Protein AF-A0A959RVS5-F1 (afdb_monomer)

Secondary structure (DSSP, 8-state):
--SEEEEEEEEEHHHHHHHHHHHHHSHHHHHHTT-EEE--SSTT----STTTEEE--TTTGGG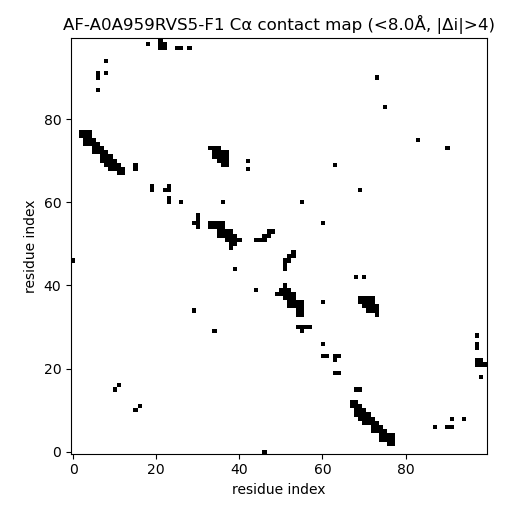GGG-SEEEEEEEEEGGGGGGHHHHHHHHHHHHHHHT-

Solvent-accessible surface area (backbone atoms only — not comp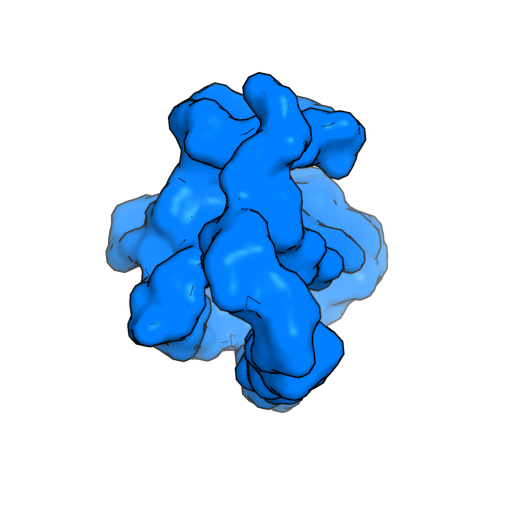arable to full-atom values): 5903 Å² total; per-residue (Å²): 137,90,80,58,46,74,48,70,52,76,37,46,60,72,61,30,67,70,41,43,66,45,41,65,73,41,42,66,61,38,39,78,63,65,24,23,38,53,66,39,96,57,92,86,72,85,61,78,48,81,72,29,23,43,74,39,43,100,81,55,54,68,52,65,80,75,50,78,53,47,38,49,32,39,80,41,56,67,88,40,60,92,48,39,70,59,54,45,52,50,52,51,52,50,52,52,60,38,68,105

Nearest PDB structures (foldseek):
  5elt-assembly1_A  TM=3.716E-01  e=1.238E+00  Homo sapiens
  5emo-assembly1_B  TM=3.620E-01  e=5.858E+00  Homo sapiens
  7rro-assembly1_5  TM=3.027E-01  e=5.491E+00  Bos taurus

Sequence (100 aa):
WGNFFSSTLHLEGNELEKYNAVILTNYKLLIEEDVFISVGTTPWEYHYEKSNYELIDETNYKLIKNCKFLKLSKKFDLSDFDNLPKLSANYFSILLSILS

Structure (mmCIF, N/CA/C/O backbone):
data_AF-A0A959RVS5-F1
#
_entry.id   AF-A0A959RVS5-F1
#
loop_
_atom_site.group_PDB
_atom_site.id
_atom_site.type_symbol
_atom_site.label_atom_id
_atom_site.label_alt_id
_atom_site.label_comp_id
_atom_site.label_asym_id
_atom_site.label_entity_id
_atom_site.label_seq_id
_atom_site.pdbx_PDB_ins_code
_atom_site.Cartn_x
_atom_site.Cartn_y
_atom_site.Cartn_z
_atom_site.occupancy
_atom_site.B_iso_or_equiv
_atom_site.auth_seq_id
_atom_site.auth_comp_id
_atom_site.auth_asym_id
_atom_site.auth_atom_id
_atom_site.pdbx_PDB_model_num
ATOM 1 N N . TRP A 1 1 ? 18.867 7.081 -1.469 1.00 62.25 1 TRP A N 1
ATOM 2 C CA . TRP A 1 1 ? 17.509 7.526 -1.849 1.00 62.25 1 TRP A CA 1
ATOM 3 C C . TRP A 1 1 ? 17.462 7.757 -3.352 1.00 62.25 1 TRP A C 1
ATOM 5 O O . TRP A 1 1 ? 18.494 8.107 -3.907 1.00 62.25 1 TRP A O 1
ATOM 15 N N . GLY A 1 2 ? 16.298 7.577 -3.988 1.00 69.75 2 GLY A N 1
ATOM 16 C CA . GLY A 1 2 ? 16.082 7.966 -5.391 1.00 69.75 2 GLY A CA 1
ATOM 17 C C . GLY A 1 2 ? 16.441 6.920 -6.452 1.00 69.75 2 GLY A C 1
ATOM 18 O O . GLY A 1 2 ? 16.872 7.291 -7.535 1.00 69.75 2 GLY A O 1
ATOM 19 N N . ASN A 1 3 ? 16.295 5.627 -6.153 1.00 88.56 3 ASN A N 1
ATOM 20 C CA . ASN A 1 3 ? 16.633 4.526 -7.065 1.00 88.56 3 ASN A CA 1
ATOM 21 C C . ASN A 1 3 ? 15.475 3.533 -7.293 1.00 88.56 3 ASN A C 1
ATOM 23 O O . ASN A 1 3 ? 15.724 2.357 -7.531 1.00 88.56 3 ASN A O 1
ATOM 27 N N . PHE A 1 4 ? 14.226 3.987 -7.170 1.00 94.69 4 PHE A N 1
ATOM 28 C CA . PHE A 1 4 ? 13.014 3.189 -7.386 1.00 94.69 4 PHE A CA 1
ATOM 29 C C . PHE A 1 4 ? 11.826 4.106 -7.707 1.00 94.69 4 PHE A C 1
ATOM 31 O O . PHE A 1 4 ? 11.870 5.306 -7.417 1.00 94.69 4 PHE A O 1
ATOM 38 N N . PHE A 1 5 ? 10.749 3.530 -8.237 1.00 94.88 5 PHE A N 1
ATOM 39 C CA . PHE A 1 5 ? 9.423 4.148 -8.250 1.00 94.88 5 PHE A CA 1
ATOM 40 C C . PHE A 1 5 ? 8.562 3.557 -7.140 1.00 94.88 5 PHE A C 1
ATOM 42 O O . PHE A 1 5 ? 8.791 2.439 -6.681 1.00 94.88 5 PHE A O 1
ATOM 49 N N . SER A 1 6 ? 7.548 4.293 -6.703 1.00 95.44 6 SER A N 1
ATOM 50 C CA . SER A 1 6 ? 6.608 3.789 -5.707 1.00 95.44 6 SER A CA 1
ATOM 51 C C . SER A 1 6 ? 5.211 4.310 -5.957 1.00 95.44 6 SER A C 1
ATOM 53 O O . SER A 1 6 ? 5.040 5.496 -6.238 1.00 95.44 6 SER A O 1
ATOM 55 N N . SER A 1 7 ? 4.223 3.448 -5.756 1.00 96.56 7 SER A N 1
ATOM 56 C CA . SER A 1 7 ? 2.815 3.832 -5.680 1.00 96.56 7 SER A CA 1
ATOM 57 C C . SER A 1 7 ? 2.344 3.687 -4.243 1.00 96.56 7 SER A C 1
ATOM 59 O O . SER A 1 7 ? 2.613 2.672 -3.606 1.00 96.56 7 SER A O 1
ATOM 61 N N . THR A 1 8 ? 1.670 4.708 -3.717 1.00 97.06 8 THR A N 1
ATOM 62 C CA . THR A 1 8 ? 1.256 4.747 -2.310 1.00 97.06 8 THR A CA 1
ATOM 63 C C . THR A 1 8 ? -0.175 5.243 -2.191 1.00 97.06 8 THR A C 1
ATOM 65 O O . THR A 1 8 ? -0.485 6.328 -2.678 1.00 97.06 8 THR A O 1
ATOM 68 N N . LEU A 1 9 ? -1.023 4.482 -1.504 1.00 96.88 9 LEU A N 1
ATOM 69 C CA . LEU A 1 9 ? -2.272 4.997 -0.951 1.00 96.88 9 LEU A CA 1
ATOM 70 C C . LEU A 1 9 ? -1.981 5.567 0.432 1.00 96.88 9 LEU A C 1
ATOM 72 O O . LEU A 1 9 ? -1.367 4.895 1.259 1.00 96.88 9 LEU A O 1
ATOM 76 N N . HIS A 1 10 ? -2.433 6.792 0.670 1.00 97.00 10 HIS A N 1
ATOM 77 C CA . HIS A 1 10 ? -2.281 7.483 1.941 1.00 97.00 10 HIS A CA 1
ATOM 78 C C . HIS A 1 10 ? -3.666 7.837 2.485 1.00 97.00 10 HIS A C 1
ATOM 80 O O . HIS A 1 10 ? -4.439 8.502 1.797 1.00 97.00 10 HIS A O 1
ATOM 86 N N . LEU A 1 11 ? -3.972 7.379 3.698 1.00 96.62 11 LEU A N 1
ATOM 87 C CA . LEU A 1 11 ? -5.217 7.661 4.410 1.00 96.62 11 LEU A CA 1
ATOM 88 C C . LEU A 1 11 ? -4.902 8.277 5.775 1.00 96.62 11 LEU A C 1
ATOM 90 O O . LEU A 1 11 ? -4.006 7.815 6.475 1.00 96.62 11 LEU A O 1
ATOM 94 N N . GLU A 1 12 ? -5.669 9.283 6.175 1.00 96.69 12 GLU A N 1
ATOM 95 C CA . GLU A 1 12 ? -5.585 9.928 7.488 1.00 96.69 12 GLU A CA 1
ATOM 96 C C . GLU A 1 12 ? -6.975 10.457 7.880 1.00 96.69 12 GLU A C 1
ATOM 98 O O . GLU A 1 12 ? -7.838 10.668 7.020 1.00 96.69 12 GLU A O 1
ATOM 103 N N . GLY A 1 13 ? -7.2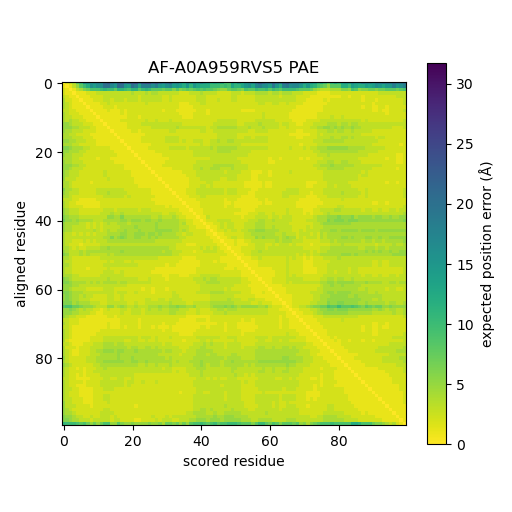11 10.647 9.182 1.00 95.88 13 GLY A N 1
ATOM 104 C CA . GLY A 1 13 ? -8.462 11.199 9.706 1.00 95.88 13 GLY A CA 1
ATOM 105 C C . GLY A 1 13 ? -9.687 10.357 9.338 1.00 95.88 13 GLY A C 1
ATOM 106 O O . GLY A 1 13 ? -9.632 9.128 9.342 1.00 95.88 13 GLY A O 1
ATOM 107 N N . ASN A 1 14 ? -10.791 11.023 8.986 1.00 96.50 14 ASN A N 1
ATOM 108 C CA . ASN A 1 14 ? -12.084 10.375 8.735 1.00 96.50 14 ASN A CA 1
ATOM 109 C C . ASN A 1 14 ? -12.026 9.274 7.659 1.00 96.50 14 ASN A C 1
ATOM 111 O O . ASN A 1 14 ? -12.735 8.276 7.769 1.00 96.50 14 ASN A O 1
ATOM 115 N N . GLU A 1 15 ? -11.191 9.427 6.624 1.00 96.19 15 GLU A N 1
ATOM 116 C CA . GLU A 1 15 ? -11.060 8.399 5.582 1.00 96.19 15 GLU A CA 1
ATOM 117 C C . GLU A 1 15 ? -10.337 7.152 6.111 1.00 96.19 15 GLU A C 1
ATOM 119 O O . GLU A 1 15 ? -10.741 6.032 5.805 1.00 96.19 15 GLU A O 1
ATOM 124 N N . LEU A 1 16 ? -9.316 7.310 6.961 1.00 96.31 16 LEU A N 1
ATOM 125 C CA . LEU A 1 16 ? -8.671 6.168 7.614 1.00 96.31 16 LEU A CA 1
ATOM 126 C C . LEU A 1 16 ? -9.646 5.444 8.548 1.00 96.31 16 LEU A C 1
ATOM 128 O O . LEU A 1 16 ? -9.743 4.219 8.504 1.00 96.31 16 LEU A O 1
ATOM 132 N N . GLU A 1 17 ? -10.398 6.188 9.359 1.00 94.94 17 GLU A N 1
ATOM 133 C CA . GLU A 1 17 ? -11.406 5.618 10.261 1.00 94.94 17 GLU A CA 1
ATOM 134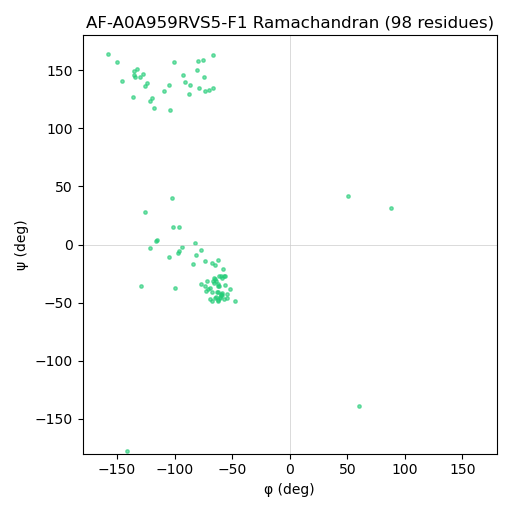 C C . GLU A 1 17 ? -12.464 4.817 9.496 1.00 94.94 17 GLU A C 1
ATOM 136 O O . GLU A 1 17 ? -12.791 3.692 9.881 1.00 94.94 17 GLU A O 1
ATOM 141 N N . LYS A 1 18 ? -12.936 5.361 8.371 1.00 95.62 18 LYS A N 1
ATOM 142 C CA . LYS A 1 18 ? -13.923 4.733 7.490 1.00 95.62 18 LYS A CA 1
ATOM 143 C C . LYS A 1 18 ? -13.456 3.386 6.933 1.00 95.62 18 LYS A C 1
ATOM 145 O O . LYS A 1 18 ? -14.246 2.446 6.907 1.00 95.62 18 LYS A O 1
ATOM 150 N N . TYR A 1 19 ? -12.203 3.280 6.487 1.00 96.25 19 TYR A N 1
ATOM 151 C CA . TYR A 1 19 ? -11.701 2.068 5.822 1.00 96.25 19 TYR A CA 1
ATOM 152 C C . TYR A 1 19 ? -10.947 1.099 6.746 1.00 96.25 19 TYR A C 1
ATOM 154 O O . TYR A 1 19 ? -10.614 -0.011 6.335 1.00 96.25 19 TYR A O 1
ATOM 162 N N . ASN A 1 20 ? -10.703 1.463 8.005 1.00 93.69 20 ASN A N 1
ATOM 163 C CA . ASN A 1 20 ? -9.866 0.683 8.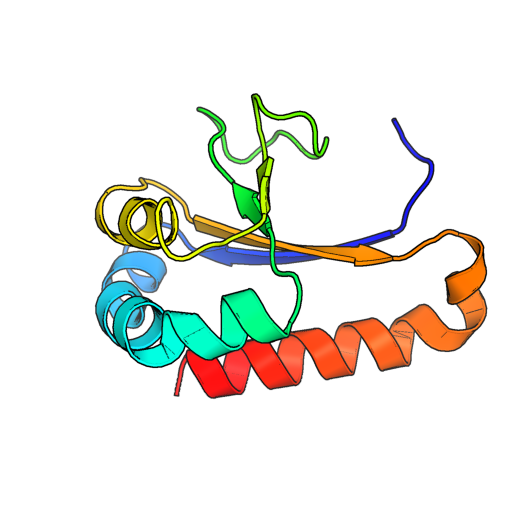920 1.00 93.69 20 ASN A CA 1
ATOM 164 C C . ASN A 1 20 ? -10.325 -0.786 9.055 1.00 93.69 20 ASN A C 1
ATOM 166 O O . ASN A 1 20 ? -9.530 -1.721 8.954 1.00 93.69 20 ASN A O 1
ATOM 170 N N . ALA A 1 21 ? -11.633 -1.000 9.226 1.00 94.56 21 ALA A N 1
ATOM 171 C CA . ALA A 1 21 ? -12.205 -2.333 9.410 1.00 94.56 21 ALA A CA 1
ATOM 172 C C . ALA A 1 21 ? -12.109 -3.216 8.153 1.00 94.56 21 ALA A C 1
ATOM 174 O O . ALA A 1 21 ? -11.810 -4.408 8.263 1.00 94.56 21 ALA A O 1
ATOM 175 N N . VAL A 1 22 ? -12.344 -2.645 6.966 1.00 96.06 22 VAL A N 1
ATOM 176 C CA . VAL A 1 22 ? -12.314 -3.408 5.710 1.00 96.06 22 VAL A CA 1
ATOM 177 C C . VAL A 1 22 ? -10.880 -3.776 5.329 1.00 96.06 22 VAL A C 1
ATOM 179 O O . VAL A 1 22 ? -10.609 -4.933 5.019 1.00 96.06 22 VAL A O 1
ATOM 182 N N . ILE A 1 23 ? -9.929 -2.855 5.522 1.00 96.06 23 ILE A N 1
ATOM 183 C CA . ILE A 1 23 ? -8.501 -3.118 5.307 1.00 96.06 23 ILE A CA 1
ATOM 184 C C . ILE A 1 23 ? -8.020 -4.251 6.225 1.00 96.06 23 ILE A C 1
ATOM 186 O O . ILE A 1 23 ? -7.355 -5.178 5.767 1.00 96.06 23 ILE A O 1
ATOM 190 N N . LEU A 1 24 ? -8.391 -4.220 7.512 1.00 95.50 24 LEU A N 1
ATOM 191 C CA . LEU A 1 24 ? -8.042 -5.281 8.464 1.00 95.50 24 LEU A CA 1
ATOM 192 C C . LEU A 1 24 ? -8.674 -6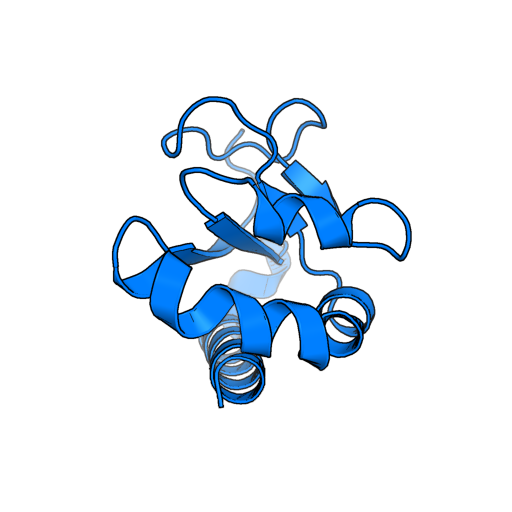.633 8.113 1.00 95.50 24 LEU A C 1
ATOM 194 O O . LEU A 1 24 ? -8.078 -7.665 8.403 1.00 95.50 24 LEU A O 1
ATOM 198 N N . THR A 1 25 ? -9.862 -6.643 7.509 1.00 96.06 25 THR A N 1
ATOM 199 C CA . THR A 1 25 ? -10.535 -7.883 7.086 1.00 96.06 25 THR A CA 1
ATOM 200 C C . THR A 1 25 ? -9.866 -8.483 5.848 1.00 96.06 25 THR A C 1
ATOM 202 O O . THR A 1 25 ? -9.714 -9.699 5.755 1.00 96.06 25 THR A O 1
ATOM 205 N N . ASN A 1 26 ? -9.391 -7.628 4.942 1.00 95.56 26 ASN A N 1
ATOM 206 C CA . ASN A 1 26 ? -8.773 -8.002 3.671 1.00 95.56 26 ASN A CA 1
ATOM 207 C C . ASN A 1 26 ? -7.231 -8.047 3.723 1.00 95.56 26 ASN A C 1
ATOM 209 O O . ASN A 1 26 ? -6.581 -8.098 2.680 1.00 95.56 26 ASN A O 1
ATOM 213 N N . TYR A 1 27 ? -6.624 -8.058 4.917 1.00 95.25 27 TYR A N 1
ATOM 214 C CA . TYR A 1 27 ? -5.171 -7.909 5.088 1.00 95.25 27 TYR A CA 1
ATOM 215 C C . TYR A 1 27 ? -4.334 -8.958 4.339 1.00 95.25 27 TYR A C 1
ATOM 217 O O . TYR A 1 27 ? -3.204 -8.679 3.953 1.00 95.25 27 TYR A O 1
ATOM 225 N N . LYS A 1 28 ? -4.881 -10.154 4.098 1.00 96.12 28 LYS A N 1
ATOM 226 C CA . LYS A 1 28 ? -4.178 -11.222 3.373 1.00 96.12 28 LYS A CA 1
ATOM 227 C C . LYS A 1 28 ? -3.823 -10.827 1.942 1.00 96.12 28 LYS A C 1
ATOM 229 O O . LYS A 1 28 ? -2.726 -11.142 1.499 1.00 96.12 28 LYS A O 1
ATOM 234 N N . LEU A 1 29 ? -4.684 -10.056 1.271 1.00 95.12 29 LEU A N 1
ATOM 235 C CA . LEU A 1 29 ? -4.393 -9.524 -0.064 1.00 95.12 29 LEU A CA 1
ATOM 236 C C . LEU A 1 29 ? -3.210 -8.546 -0.042 1.00 95.12 29 LEU A C 1
ATOM 238 O O . LEU A 1 29 ? -2.478 -8.450 -1.017 1.00 95.12 29 LEU A O 1
ATOM 242 N N . LEU A 1 30 ? -2.990 -7.838 1.073 1.00 95.56 30 LEU A N 1
ATOM 243 C CA . LEU A 1 30 ? -1.824 -6.963 1.232 1.00 95.56 30 LEU A CA 1
ATOM 244 C C . LEU A 1 30 ? -0.524 -7.769 1.346 1.00 95.56 30 LEU A C 1
ATOM 246 O O . LEU A 1 30 ? 0.498 -7.347 0.811 1.00 95.56 30 LEU A O 1
ATOM 250 N N . ILE A 1 31 ? -0.568 -8.919 2.026 1.00 96.38 31 ILE A N 1
ATOM 251 C CA . ILE A 1 31 ? 0.579 -9.829 2.152 1.00 96.38 31 ILE A CA 1
ATOM 252 C C . ILE A 1 31 ? 0.904 -10.450 0.790 1.00 96.38 31 ILE A C 1
ATOM 254 O O . ILE A 1 31 ? 2.054 -10.425 0.366 1.00 96.38 31 ILE A O 1
ATOM 258 N N . GLU A 1 32 ? -0.108 -10.975 0.093 1.00 95.69 32 GLU A N 1
ATOM 259 C CA . GLU A 1 32 ? 0.049 -11.613 -1.225 1.00 95.69 32 GLU A CA 1
ATOM 260 C C . GLU A 1 32 ? 0.633 -10.665 -2.284 1.00 95.69 32 GLU A C 1
ATOM 262 O O . GLU A 1 32 ? 1.289 -11.109 -3.222 1.00 95.69 32 GLU A O 1
ATOM 267 N N . GLU A 1 33 ? 0.421 -9.360 -2.120 1.00 95.00 33 GLU A N 1
ATOM 268 C CA . GLU A 1 33 ? 0.852 -8.327 -3.060 1.00 95.00 33 GLU A CA 1
ATOM 269 C C . GLU A 1 33 ? 2.123 -7.588 -2.636 1.00 95.00 33 GLU A C 1
ATOM 271 O O . GLU A 1 33 ? 2.431 -6.535 -3.206 1.00 95.00 33 GLU A O 1
ATOM 276 N N . ASP A 1 34 ? 2.875 -8.119 -1.672 1.00 96.00 34 ASP A N 1
ATOM 277 C CA . ASP A 1 34 ? 4.122 -7.531 -1.169 1.00 96.00 34 ASP A CA 1
ATOM 278 C C . ASP A 1 34 ? 3.965 -6.045 -0.784 1.00 96.00 34 ASP A C 1
ATOM 280 O O . ASP A 1 34 ? 4.798 -5.185 -1.103 1.00 96.00 34 ASP A O 1
ATOM 284 N N . VAL A 1 35 ? 2.848 -5.710 -0.133 1.00 96.81 35 VAL A N 1
ATOM 285 C CA . VAL A 1 35 ? 2.548 -4.330 0.252 1.00 96.81 35 VAL A CA 1
ATOM 286 C C . VAL A 1 35 ? 3.337 -3.950 1.495 1.00 96.81 35 VAL A C 1
ATOM 288 O O . VAL A 1 35 ? 3.371 -4.670 2.488 1.00 96.81 35 VAL A O 1
ATOM 291 N N . PHE A 1 36 ? 3.936 -2.765 1.467 1.00 97.44 36 PHE A N 1
ATOM 292 C CA . PHE A 1 36 ? 4.581 -2.151 2.615 1.00 97.44 36 PHE A CA 1
ATOM 293 C C . PHE A 1 36 ? 3.603 -1.267 3.386 1.00 97.44 36 PHE A C 1
ATOM 295 O O . PHE A 1 36 ? 2.857 -0.486 2.791 1.00 97.44 36 PHE A O 1
ATOM 302 N N . ILE A 1 37 ? 3.676 -1.321 4.713 1.00 96.56 37 ILE A N 1
ATOM 303 C CA . ILE A 1 37 ? 2.997 -0.409 5.632 1.00 96.56 37 ILE A CA 1
ATOM 304 C C . ILE A 1 37 ? 3.992 0.588 6.215 1.00 96.56 37 ILE A C 1
ATOM 306 O O . ILE A 1 37 ? 5.110 0.219 6.578 1.00 96.56 37 ILE A O 1
ATOM 310 N N . SER A 1 38 ? 3.602 1.860 6.305 1.00 95.94 38 SER A N 1
ATOM 311 C CA . SER A 1 38 ? 4.431 2.839 7.008 1.00 95.94 38 SER A CA 1
ATOM 312 C C . SER A 1 38 ? 4.362 2.643 8.522 1.00 95.94 38 SER A C 1
ATOM 314 O O . SER A 1 38 ? 3.282 2.534 9.099 1.00 95.94 38 SER A O 1
ATOM 316 N N . VAL A 1 39 ? 5.536 2.628 9.148 1.00 94.94 39 VAL A N 1
ATOM 317 C CA . VAL A 1 39 ? 5.749 2.561 10.605 1.00 94.94 39 VAL A CA 1
ATOM 318 C C . VAL A 1 39 ? 6.424 3.828 11.143 1.00 94.94 39 VAL A C 1
ATOM 320 O O . VAL A 1 39 ? 6.759 3.911 12.324 1.00 94.94 39 VAL A O 1
ATOM 323 N N . GLY A 1 40 ? 6.633 4.815 10.266 1.00 92.50 40 GLY A N 1
ATOM 324 C CA . GLY A 1 40 ? 7.253 6.090 10.595 1.00 92.50 40 GLY A CA 1
ATOM 325 C C . GLY A 1 40 ? 6.397 6.934 11.538 1.00 92.50 40 GLY A C 1
ATOM 326 O O . GLY A 1 40 ? 5.192 6.737 11.699 1.00 92.50 40 GLY A O 1
ATOM 327 N N . THR A 1 41 ? 7.027 7.926 12.162 1.00 92.19 41 THR A N 1
ATOM 328 C CA . THR A 1 41 ? 6.328 8.845 13.079 1.00 92.19 41 THR A CA 1
ATOM 329 C C . THR A 1 41 ? 5.638 10.001 12.355 1.00 92.19 41 THR A C 1
ATOM 331 O O . THR A 1 41 ? 4.756 10.644 12.928 1.00 92.19 41 THR A O 1
ATOM 334 N N . THR A 1 42 ? 6.014 10.255 11.096 1.00 94.19 42 THR A N 1
ATOM 335 C CA . THR A 1 42 ? 5.457 11.315 10.248 1.00 94.19 42 THR A CA 1
ATOM 336 C C . THR A 1 42 ? 5.101 10.778 8.857 1.00 94.19 42 THR A C 1
ATOM 338 O O . THR A 1 42 ? 5.760 9.858 8.370 1.00 94.19 42 THR A O 1
ATOM 341 N N . PRO A 1 43 ? 4.105 11.358 8.162 1.00 93.00 43 PRO A N 1
ATOM 342 C CA . PRO A 1 43 ? 3.706 10.886 6.835 1.00 93.00 43 PRO A CA 1
ATOM 343 C C . PRO A 1 43 ? 4.658 11.320 5.706 1.00 93.00 43 PRO A C 1
ATOM 345 O O . PRO A 1 43 ? 4.472 10.919 4.553 1.00 93.00 43 PRO A O 1
ATOM 348 N N . TRP A 1 44 ? 5.670 12.140 6.002 1.00 92.94 44 TRP A N 1
ATOM 349 C CA . TRP A 1 44 ? 6.499 12.832 5.006 1.00 92.94 44 TRP A CA 1
ATOM 350 C C . TRP A 1 44 ? 7.777 12.086 4.624 1.00 92.94 44 TRP A C 1
ATOM 352 O O . TRP A 1 44 ? 8.522 12.538 3.760 1.00 92.94 44 TRP A O 1
ATOM 362 N N . GLU A 1 45 ? 8.036 10.941 5.244 1.00 91.31 45 GLU A N 1
ATOM 363 C CA . GLU A 1 45 ? 9.187 10.105 4.927 1.00 91.31 45 GLU A CA 1
ATOM 364 C C . GLU A 1 45 ? 8.854 9.134 3.778 1.00 91.31 45 GLU A C 1
ATOM 366 O O . GLU A 1 45 ? 7.774 8.529 3.713 1.00 91.31 45 GLU A O 1
ATOM 371 N N . TYR A 1 46 ? 9.792 8.988 2.836 1.00 89.00 46 TYR A N 1
ATOM 372 C CA . TYR A 1 46 ? 9.603 8.210 1.599 1.00 89.00 46 TYR A CA 1
ATOM 373 C C . TYR A 1 46 ? 10.602 7.056 1.426 1.00 89.00 46 TYR A C 1
ATOM 375 O O . TYR A 1 46 ? 10.506 6.299 0.462 1.00 89.00 46 TYR A O 1
ATOM 383 N N . HIS A 1 47 ? 11.568 6.890 2.331 1.00 91.25 47 HIS A N 1
ATOM 384 C CA . HIS A 1 47 ? 12.481 5.745 2.285 1.00 91.25 47 HIS A CA 1
ATOM 3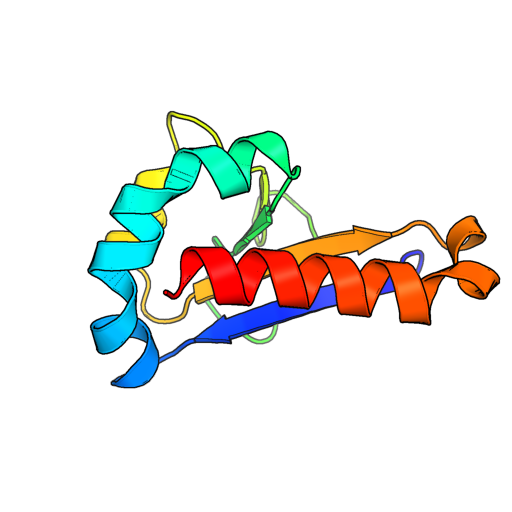85 C C . HIS A 1 47 ? 11.860 4.495 2.864 1.00 91.25 47 HIS A C 1
ATOM 387 O O . HIS A 1 47 ? 11.094 4.572 3.807 1.00 91.25 47 HIS A O 1
ATOM 393 N N . TYR A 1 48 ? 12.278 3.340 2.365 1.00 93.31 48 TYR A N 1
ATOM 394 C CA . TYR A 1 48 ? 11.813 2.036 2.835 1.00 93.31 48 TYR A CA 1
ATOM 395 C C . TYR A 1 48 ? 12.840 1.374 3.751 1.00 93.31 48 TYR A C 1
ATOM 397 O O . TYR A 1 48 ? 13.133 0.188 3.627 1.00 93.31 48 TYR A O 1
ATOM 405 N N . GLU A 1 49 ? 13.468 2.162 4.617 1.00 93.44 49 GLU A N 1
ATOM 406 C CA . GLU A 1 49 ? 14.235 1.574 5.713 1.00 93.44 49 GLU A CA 1
ATOM 407 C C . GLU A 1 49 ? 13.254 1.156 6.811 1.00 93.44 49 GLU A C 1
ATOM 409 O O . GLU A 1 49 ? 12.149 1.698 6.896 1.00 93.44 49 GLU A O 1
ATOM 414 N N . LYS A 1 50 ? 13.663 0.214 7.667 1.00 92.06 50 LYS A N 1
ATOM 415 C CA . LYS A 1 50 ? 12.798 -0.376 8.704 1.00 92.06 50 LYS A CA 1
ATOM 416 C C . LYS A 1 50 ? 12.211 0.641 9.687 1.00 92.06 50 LYS A C 1
ATOM 418 O O . LYS A 1 50 ? 11.219 0.355 10.334 1.00 92.06 50 LYS A O 1
ATOM 423 N N . SER A 1 51 ? 12.818 1.821 9.813 1.00 93.06 51 SER A N 1
ATOM 424 C CA . SER A 1 51 ? 12.284 2.909 10.636 1.00 93.06 51 SER A CA 1
ATOM 425 C C . SER A 1 51 ? 11.067 3.612 10.026 1.00 93.06 51 SER A C 1
ATOM 427 O O . SER A 1 51 ? 10.403 4.354 10.744 1.00 93.06 51 SER A O 1
ATOM 429 N N . ASN A 1 52 ? 10.769 3.402 8.737 1.00 95.06 52 ASN A N 1
ATOM 430 C CA . ASN A 1 52 ? 9.691 4.102 8.040 1.00 95.06 52 ASN A CA 1
ATOM 431 C C . ASN A 1 52 ? 8.718 3.183 7.287 1.00 95.06 52 ASN A C 1
ATOM 433 O O . ASN A 1 52 ? 7.525 3.484 7.280 1.00 95.06 52 ASN A O 1
ATOM 437 N N . TYR A 1 53 ? 9.172 2.073 6.692 1.00 96.19 53 TYR A N 1
ATOM 438 C CA . TYR A 1 53 ? 8.284 1.056 6.111 1.00 96.19 53 TYR A CA 1
ATOM 439 C C . TYR A 1 53 ? 8.711 -0.360 6.474 1.00 96.19 53 TYR A C 1
ATOM 441 O O . TYR A 1 53 ? 9.899 -0.688 6.486 1.00 96.19 53 TYR A O 1
ATOM 449 N N . GLU A 1 54 ? 7.713 -1.218 6.641 1.00 96.62 54 GLU A N 1
ATOM 450 C CA . GLU A 1 54 ? 7.871 -2.661 6.777 1.00 96.62 54 GLU A CA 1
ATOM 451 C C . GLU A 1 54 ? 6.965 -3.379 5.780 1.00 96.62 54 GLU A C 1
ATOM 453 O O . GLU A 1 54 ? 5.888 -2.885 5.450 1.00 96.62 54 GLU A O 1
ATOM 458 N N . LEU A 1 55 ? 7.406 -4.532 5.276 1.00 97.44 55 LEU A N 1
ATOM 459 C CA . LEU A 1 55 ? 6.550 -5.402 4.471 1.00 97.44 55 LEU A CA 1
ATOM 460 C C . LEU A 1 55 ? 5.435 -5.949 5.366 1.00 97.44 55 LEU A C 1
ATOM 462 O O . LEU A 1 55 ? 5.718 -6.354 6.494 1.00 97.44 55 LEU A O 1
ATOM 466 N N . ILE A 1 56 ? 4.189 -5.939 4.897 1.00 96.81 56 ILE A N 1
ATOM 467 C CA . ILE A 1 56 ? 3.064 -6.444 5.684 1.00 9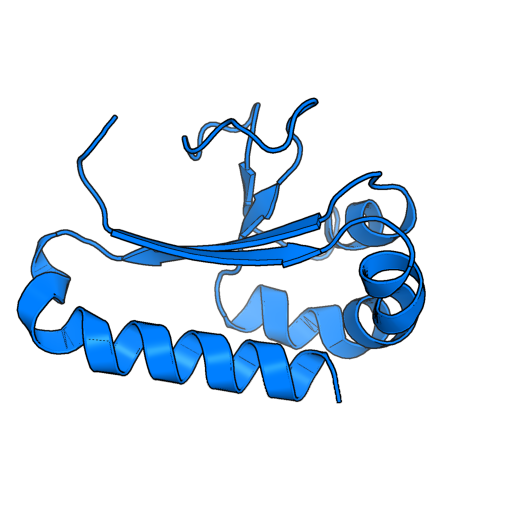6.81 56 ILE A CA 1
ATOM 468 C C . ILE A 1 56 ? 3.162 -7.964 5.804 1.00 96.81 56 ILE A C 1
ATOM 470 O O . ILE A 1 56 ? 3.351 -8.669 4.816 1.00 96.81 56 ILE A O 1
ATOM 474 N N . ASP A 1 57 ? 2.985 -8.463 7.022 1.00 96.94 57 ASP A N 1
ATOM 475 C CA . ASP A 1 57 ? 2.920 -9.882 7.340 1.00 96.94 57 ASP A CA 1
ATOM 476 C C . ASP A 1 57 ? 1.869 -10.176 8.430 1.00 96.94 57 ASP A C 1
ATOM 478 O O . ASP A 1 57 ? 1.160 -9.293 8.928 1.00 96.94 57 ASP A O 1
ATOM 482 N N . GLU A 1 58 ? 1.765 -11.447 8.821 1.00 96.44 58 GLU A N 1
ATOM 483 C CA . GLU A 1 58 ? 0.835 -11.933 9.853 1.00 96.44 58 GLU A CA 1
ATOM 484 C C . GLU A 1 58 ? 1.087 -11.330 11.253 1.00 96.44 58 GLU A C 1
ATOM 486 O O . GLU A 1 58 ? 0.249 -11.450 12.153 1.00 96.44 58 GLU A O 1
ATOM 491 N N . THR A 1 59 ? 2.230 -10.679 11.471 1.00 94.56 59 THR A N 1
ATOM 492 C CA . THR A 1 59 ? 2.624 -10.103 12.761 1.00 94.56 59 THR A CA 1
ATOM 493 C C . THR A 1 59 ? 2.360 -8.602 12.836 1.00 94.56 59 THR A C 1
ATOM 495 O O . THR A 1 59 ? 1.906 -8.126 13.882 1.00 94.56 59 THR A O 1
ATOM 498 N N . ASN A 1 60 ? 2.567 -7.860 11.743 1.00 94.25 60 ASN A N 1
ATOM 499 C CA . ASN A 1 60 ? 2.524 -6.395 11.749 1.00 94.25 60 ASN A CA 1
ATOM 500 C C . ASN A 1 60 ? 1.258 -5.781 11.117 1.00 94.25 60 ASN A C 1
ATOM 502 O O . ASN A 1 60 ? 0.995 -4.600 11.340 1.00 94.25 60 ASN A O 1
ATOM 506 N N . TYR A 1 61 ? 0.401 -6.552 10.433 1.00 94.44 61 TYR A N 1
ATOM 507 C CA . TYR A 1 61 ? -0.826 -6.013 9.813 1.00 94.44 61 TYR A CA 1
ATOM 508 C C . TYR A 1 61 ? -1.752 -5.285 10.808 1.00 94.44 61 TYR A C 1
ATOM 510 O O . TYR A 1 61 ? -2.499 -4.374 10.453 1.00 94.44 61 TYR A O 1
ATOM 518 N N . LYS A 1 62 ? -1.694 -5.653 12.093 1.00 94.69 62 LYS A N 1
ATOM 519 C CA . LYS A 1 62 ? -2.502 -5.046 13.163 1.00 94.69 62 LYS A CA 1
ATOM 520 C C . LYS A 1 62 ? -2.122 -3.593 13.459 1.00 94.69 62 LYS A C 1
ATOM 522 O O . LYS A 1 62 ? -2.916 -2.898 14.094 1.00 94.69 62 LYS A O 1
ATOM 527 N N . LEU A 1 63 ? -0.957 -3.122 13.002 1.00 92.00 63 LEU A N 1
ATOM 528 C CA . LEU A 1 63 ? -0.527 -1.726 13.143 1.00 92.00 63 LEU A CA 1
ATOM 529 C C . LEU A 1 63 ? -1.515 -0.748 12.488 1.00 92.00 63 LEU A C 1
ATOM 531 O O . LEU A 1 63 ? -1.702 0.357 12.997 1.00 92.00 63 LEU A O 1
ATOM 535 N N . ILE A 1 64 ? -2.227 -1.197 11.447 1.00 91.69 64 ILE A N 1
ATOM 536 C CA . ILE A 1 64 ? -3.280 -0.450 10.741 1.00 91.69 64 ILE A CA 1
ATOM 537 C C . ILE A 1 64 ? -4.323 0.112 11.720 1.00 91.69 64 ILE A C 1
ATOM 539 O O . ILE A 1 64 ? -4.726 1.268 11.609 1.00 91.69 64 ILE A O 1
ATOM 543 N N . LYS A 1 65 ? -4.675 -0.658 12.758 1.00 91.56 65 LYS A N 1
ATOM 544 C CA . LYS A 1 65 ? -5.713 -0.286 13.727 1.00 91.56 65 LYS A CA 1
ATOM 545 C C . LYS A 1 65 ? -5.393 0.986 14.520 1.00 91.56 65 LYS A C 1
ATOM 547 O O . LYS A 1 65 ? -6.310 1.706 14.900 1.00 91.56 65 LYS A O 1
ATOM 552 N N . ASN A 1 66 ? -4.117 1.229 14.818 1.00 88.12 66 ASN A N 1
ATOM 553 C CA . ASN A 1 66 ? -3.698 2.250 15.786 1.00 88.12 66 ASN A CA 1
ATOM 554 C C . ASN A 1 66 ? -2.877 3.383 15.154 1.00 88.12 66 ASN A C 1
ATOM 556 O O . ASN A 1 66 ? -2.375 4.252 15.871 1.00 88.12 66 ASN A O 1
ATOM 560 N N . CYS A 1 67 ? -2.692 3.364 13.836 1.00 92.00 67 CYS A N 1
ATOM 561 C CA . CYS A 1 67 ? -1.930 4.390 13.144 1.00 92.00 67 CYS A CA 1
ATOM 562 C C . CYS A 1 67 ? -2.733 5.699 13.039 1.00 92.00 67 CYS A C 1
ATOM 564 O O . CYS A 1 67 ? -3.956 5.689 12.907 1.00 92.00 67 CYS A O 1
ATOM 566 N N . LYS A 1 68 ? -2.044 6.844 13.134 1.00 93.94 68 LYS A N 1
ATOM 567 C CA . LYS A 1 68 ? -2.663 8.169 12.921 1.00 93.94 68 LYS A CA 1
ATOM 568 C C . LYS A 1 68 ? -2.877 8.456 11.438 1.00 93.94 68 LYS A C 1
ATOM 570 O O . LYS A 1 68 ? -3.855 9.087 11.062 1.00 93.94 68 LYS A O 1
ATOM 575 N N . PHE A 1 69 ? -1.955 7.956 10.626 1.00 96.44 69 PHE A N 1
ATOM 576 C CA . PHE A 1 69 ? -2.003 7.940 9.179 1.00 96.44 69 PHE A CA 1
ATOM 577 C C . PHE A 1 69 ? -1.572 6.547 8.718 1.00 96.44 69 PHE A C 1
ATOM 579 O O . PHE A 1 69 ? -0.753 5.895 9.369 1.00 96.44 69 PHE A O 1
ATOM 586 N N . LEU A 1 70 ? -2.100 6.105 7.586 1.00 96.62 70 LEU A N 1
ATOM 587 C CA . LEU A 1 70 ? -1.774 4.834 6.962 1.00 96.62 70 LEU A CA 1
ATOM 588 C C . LEU A 1 70 ? -1.196 5.095 5.579 1.00 96.62 70 LEU A C 1
ATOM 590 O O . LEU A 1 70 ? -1.842 5.734 4.749 1.00 96.62 70 LEU A O 1
ATOM 594 N N . LYS A 1 71 ? -0.012 4.547 5.303 1.00 97.50 71 LYS A N 1
ATOM 595 C CA . LYS A 1 71 ? 0.537 4.476 3.944 1.00 97.50 71 LYS A CA 1
ATOM 596 C C . LYS A 1 71 ? 0.702 3.015 3.560 1.00 97.50 71 LYS A C 1
ATOM 598 O O . LYS A 1 71 ? 1.477 2.309 4.201 1.00 97.50 71 LYS A O 1
ATOM 603 N N . LEU A 1 72 ? -0.021 2.597 2.525 1.00 97.25 72 LEU A N 1
ATOM 604 C CA . LEU A 1 72 ? 0.113 1.292 1.882 1.00 97.25 72 LEU A CA 1
ATOM 605 C C . LEU A 1 72 ? 0.857 1.492 0.571 1.00 97.25 72 LEU A C 1
ATOM 607 O O . LEU A 1 72 ? 0.377 2.205 -0.319 1.00 97.25 72 LEU A O 1
ATOM 611 N N . SER A 1 73 ? 2.043 0.910 0.455 1.00 97.25 73 SER A N 1
ATOM 612 C CA . SER A 1 73 ? 2.983 1.264 -0.598 1.00 97.25 73 SER A CA 1
ATOM 613 C C . SER A 1 73 ? 3.613 0.055 -1.277 1.00 97.25 73 SER A C 1
ATOM 615 O O . SER A 1 73 ? 3.942 -0.924 -0.619 1.00 97.25 73 SER A O 1
ATOM 617 N N . LYS A 1 74 ? 3.852 0.151 -2.585 1.00 96.50 74 LYS A N 1
ATOM 618 C CA . LYS A 1 74 ? 4.592 -0.851 -3.364 1.00 96.50 74 LYS A CA 1
ATOM 619 C C . LYS A 1 74 ? 5.743 -0.184 -4.103 1.00 96.50 74 LYS A C 1
ATOM 621 O O . LYS A 1 74 ? 5.572 0.910 -4.652 1.00 96.50 74 LYS A O 1
ATOM 626 N N . LYS A 1 75 ? 6.910 -0.832 -4.081 1.00 95.31 75 LYS A N 1
ATOM 627 C CA . LYS A 1 75 ? 8.119 -0.402 -4.796 1.00 95.31 75 LYS A CA 1
ATOM 628 C C . LYS A 1 75 ? 8.176 -1.061 -6.166 1.00 95.31 75 LYS A C 1
ATOM 630 O O . LYS A 1 75 ? 7.798 -2.218 -6.302 1.00 95.31 75 LYS A O 1
ATOM 635 N N . PHE A 1 76 ? 8.711 -0.331 -7.131 1.00 95.12 76 PHE A N 1
ATOM 636 C CA . PHE A 1 76 ? 9.027 -0.816 -8.468 1.00 95.12 76 PHE A CA 1
ATOM 637 C C . PHE A 1 76 ? 10.463 -0.431 -8.806 1.00 95.12 76 PHE A C 1
ATOM 639 O O . PHE A 1 76 ? 10.929 0.651 -8.421 1.00 95.12 76 PHE A O 1
ATOM 646 N N . ASP A 1 77 ? 11.158 -1.300 -9.526 1.00 94.25 77 ASP A N 1
ATOM 647 C CA . ASP A 1 77 ? 12.542 -1.054 -9.901 1.00 94.25 77 ASP A CA 1
ATOM 648 C C . ASP A 1 77 ? 12.618 -0.018 -11.027 1.00 94.25 77 ASP A C 1
ATOM 650 O O . ASP A 1 77 ? 11.664 0.218 -11.768 1.00 94.25 77 ASP A O 1
ATOM 654 N N . LEU A 1 78 ? 13.777 0.627 -11.191 1.00 94.88 78 LEU A N 1
ATOM 655 C CA . LEU A 1 78 ? 13.959 1.592 -12.284 1.00 94.88 78 LEU A CA 1
ATOM 656 C C . LEU A 1 78 ? 13.794 0.947 -13.670 1.00 94.88 78 LEU A C 1
ATOM 658 O O . LEU A 1 78 ? 13.390 1.622 -14.615 1.00 94.88 78 LEU A O 1
ATOM 662 N N . SER A 1 79 ? 14.074 -0.354 -13.783 1.00 95.62 79 SER A N 1
ATOM 663 C CA . SER A 1 79 ? 13.857 -1.144 -15.000 1.00 95.62 79 SER A CA 1
ATOM 664 C C . SER A 1 79 ? 12.384 -1.282 -15.383 1.00 95.62 79 SER A C 1
ATOM 666 O O . SER A 1 79 ? 12.093 -1.586 -16.536 1.00 95.62 79 SER A O 1
ATOM 668 N N . ASP A 1 80 ? 11.457 -1.029 -14.457 1.00 95.75 80 ASP A N 1
ATOM 669 C CA . ASP A 1 80 ? 10.021 -1.123 -14.713 1.00 95.75 80 ASP A CA 1
ATOM 670 C C . ASP A 1 80 ? 9.444 0.127 -15.386 1.00 95.75 80 ASP A C 1
ATOM 672 O O . ASP A 1 80 ? 8.240 0.171 -15.629 1.00 95.75 80 ASP A O 1
ATOM 676 N N . PHE A 1 81 ? 10.262 1.142 -15.697 1.00 95.00 81 PHE A N 1
ATOM 677 C CA . PHE A 1 81 ? 9.805 2.450 -16.183 1.00 95.00 81 PHE A CA 1
ATOM 678 C C . PHE A 1 81 ? 8.770 2.367 -17.315 1.00 95.00 81 PHE A C 1
ATOM 680 O O . PHE A 1 81 ? 7.705 2.977 -17.214 1.00 95.00 81 PHE A O 1
ATOM 687 N N . ASP A 1 82 ? 9.029 1.559 -18.346 1.00 97.50 82 ASP A N 1
ATOM 688 C CA . ASP A 1 82 ? 8.130 1.427 -19.501 1.00 97.50 82 ASP A CA 1
ATOM 689 C C . ASP A 1 82 ? 6.772 0.803 -19.130 1.00 97.50 82 ASP A C 1
ATOM 691 O O . ASP A 1 82 ? 5.744 1.104 -19.739 1.00 97.50 82 ASP A O 1
ATOM 695 N N . ASN A 1 83 ? 6.743 -0.044 -18.096 1.00 97.00 83 ASN A N 1
ATOM 696 C CA . ASN A 1 83 ? 5.534 -0.698 -17.592 1.00 97.00 83 ASN A CA 1
ATOM 697 C C . ASN A 1 83 ? 4.914 0.027 -16.390 1.00 97.00 83 ASN A C 1
ATOM 699 O O . ASN A 1 83 ? 3.813 -0.333 -15.962 1.00 97.00 83 ASN A O 1
ATOM 703 N N . LEU A 1 84 ? 5.581 1.051 -15.850 1.00 96.56 84 LEU A N 1
ATOM 704 C CA . LEU A 1 84 ? 5.211 1.713 -14.604 1.00 96.56 84 LEU A CA 1
ATOM 705 C C . LEU A 1 84 ? 3.762 2.222 -14.594 1.00 96.56 84 LEU A C 1
ATOM 707 O O . LEU A 1 84 ? 3.092 1.996 -13.581 1.00 96.56 84 LEU A O 1
ATOM 711 N N . PRO A 1 85 ? 3.220 2.840 -15.668 1.00 97.19 85 PRO A N 1
ATOM 712 C CA . PRO A 1 85 ? 1.822 3.269 -15.674 1.00 97.19 85 PRO A CA 1
ATOM 713 C C . PRO A 1 85 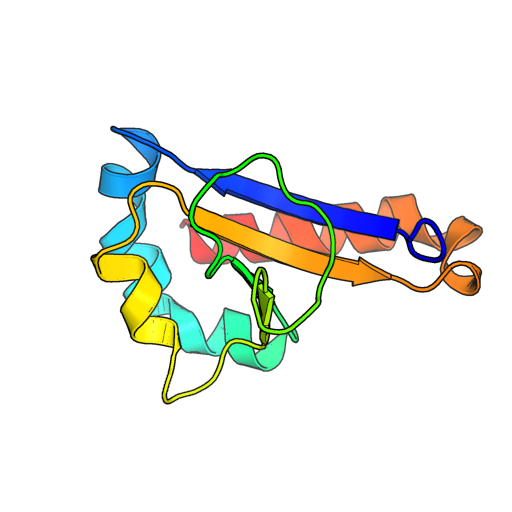? 0.849 2.103 -15.468 1.00 97.19 85 PRO A C 1
ATOM 715 O O . PRO A 1 85 ? -0.087 2.204 -14.677 1.00 97.19 85 PRO A O 1
ATOM 718 N N . LYS A 1 86 ? 1.101 0.968 -16.133 1.00 97.62 86 LYS A N 1
ATOM 719 C CA . LYS A 1 86 ? 0.273 -0.238 -16.022 1.00 97.62 86 LYS A CA 1
ATOM 720 C C . LYS A 1 86 ? 0.407 -0.876 -14.642 1.00 97.62 86 LYS A C 1
ATOM 722 O O . LYS A 1 86 ? -0.604 -1.216 -14.034 1.00 97.62 86 LYS A O 1
ATOM 727 N N . LEU A 1 87 ? 1.636 -1.024 -14.148 1.00 96.88 87 LEU A N 1
ATOM 728 C CA . LEU A 1 87 ? 1.919 -1.605 -12.833 1.00 96.88 87 LEU A CA 1
ATOM 729 C C . LEU A 1 87 ? 1.279 -0.787 -11.707 1.00 96.88 87 LEU A C 1
ATOM 731 O O . LEU A 1 87 ? 0.610 -1.345 -10.840 1.00 96.88 87 LEU A O 1
ATOM 735 N N . SER A 1 88 ? 1.409 0.538 -11.771 1.00 96.56 88 SER A N 1
ATOM 736 C CA . SER A 1 88 ? 0.813 1.457 -10.797 1.00 96.56 88 SER A CA 1
ATOM 737 C C . SER A 1 88 ? -0.715 1.406 -10.838 1.00 96.56 88 SER A C 1
ATOM 739 O O . SER A 1 88 ? -1.352 1.284 -9.795 1.00 96.56 88 SER A O 1
ATOM 741 N N . ALA A 1 89 ? -1.321 1.433 -12.031 1.00 97.44 89 ALA A N 1
ATOM 742 C CA . ALA A 1 89 ? -2.773 1.324 -12.179 1.00 97.44 89 ALA A CA 1
ATOM 743 C C . ALA A 1 89 ? -3.319 -0.016 -11.656 1.00 97.44 89 ALA A C 1
ATOM 745 O O . ALA A 1 89 ? -4.355 -0.042 -10.987 1.00 97.44 89 ALA A O 1
ATOM 746 N N . ASN A 1 90 ? -2.611 -1.121 -11.915 1.00 96.94 90 ASN A N 1
ATOM 747 C CA . ASN A 1 90 ? -2.967 -2.433 -11.379 1.00 96.94 90 ASN A CA 1
ATOM 748 C C . ASN A 1 90 ? -2.902 -2.446 -9.847 1.00 96.94 90 ASN A C 1
ATOM 750 O O . ASN A 1 90 ? -3.859 -2.855 -9.195 1.00 96.94 90 ASN A O 1
ATOM 754 N N . TYR A 1 91 ? -1.816 -1.922 -9.275 1.00 97.06 91 TYR A N 1
ATOM 755 C CA . TYR A 1 91 ? -1.661 -1.806 -7.828 1.00 97.06 91 TYR A CA 1
ATOM 756 C C . TYR A 1 91 ? -2.801 -1.005 -7.183 1.00 97.06 91 TYR A C 1
ATOM 758 O O . TYR A 1 91 ? -3.411 -1.460 -6.218 1.00 97.06 91 TYR A O 1
ATOM 766 N N . PHE A 1 92 ? -3.159 0.155 -7.741 1.00 96.69 92 PHE A N 1
ATOM 767 C CA . PHE A 1 92 ? -4.285 0.929 -7.216 1.00 96.69 92 PHE A CA 1
ATOM 768 C C . PHE A 1 92 ? -5.630 0.215 -7.384 1.00 96.69 92 PHE A C 1
ATOM 770 O O . PHE A 1 92 ? -6.479 0.328 -6.505 1.00 96.69 92 PHE A O 1
ATOM 777 N N . SER A 1 93 ? -5.820 -0.558 -8.455 1.00 96.31 93 SER A N 1
ATOM 778 C CA . SER A 1 93 ? -7.032 -1.372 -8.634 1.00 96.31 93 SER A CA 1
ATOM 779 C C . SER A 1 93 ? -7.162 -2.433 -7.538 1.00 96.31 93 SER A C 1
ATOM 781 O O . SER A 1 93 ? -8.246 -2.614 -6.984 1.00 96.31 93 SER A O 1
ATOM 783 N N . ILE A 1 94 ? -6.051 -3.074 -7.163 1.00 95.06 94 ILE A N 1
ATOM 784 C CA . ILE A 1 94 ? -6.008 -4.013 -6.038 1.00 95.06 94 ILE A CA 1
ATOM 785 C C . ILE A 1 94 ? -6.353 -3.299 -4.732 1.00 95.06 94 ILE A C 1
ATOM 787 O O . ILE A 1 94 ? -7.227 -3.757 -3.999 1.00 95.06 94 ILE A O 1
ATOM 791 N N . LEU A 1 95 ? -5.740 -2.147 -4.454 1.00 95.81 95 LEU A N 1
ATOM 792 C CA . LEU A 1 95 ? -6.059 -1.396 -3.240 1.00 95.81 95 LEU A CA 1
ATOM 793 C C . LEU A 1 95 ? -7.538 -1.004 -3.179 1.00 95.81 95 LEU A C 1
ATOM 795 O O . LEU A 1 95 ? -8.158 -1.154 -2.135 1.00 95.81 95 LEU A O 1
ATOM 799 N N . LEU A 1 96 ? -8.138 -0.569 -4.288 1.00 94.25 96 LEU A N 1
ATOM 800 C CA . LEU A 1 96 ? -9.570 -0.264 -4.332 1.00 94.25 96 LEU A CA 1
ATOM 801 C C . LEU A 1 96 ? -10.439 -1.497 -4.045 1.00 94.25 96 LEU A C 1
ATOM 803 O O . LEU A 1 96 ? -11.456 -1.365 -3.367 1.00 94.25 96 LEU A O 1
ATOM 807 N N . SER A 1 97 ? -10.026 -2.689 -4.491 1.00 93.75 97 SER A N 1
ATOM 808 C CA . SER A 1 97 ? -10.719 -3.937 -4.142 1.00 93.75 97 SER A CA 1
ATOM 809 C C . SER A 1 97 ? -10.620 -4.277 -2.652 1.00 93.75 97 SER A C 1
ATOM 811 O O . SER A 1 97 ? -11.567 -4.810 -2.091 1.00 93.75 97 SER A O 1
ATOM 813 N N . ILE A 1 98 ? -9.518 -3.903 -1.993 1.00 92.88 98 ILE A N 1
ATOM 814 C CA . ILE A 1 98 ? -9.321 -4.078 -0.545 1.00 92.88 98 ILE A CA 1
ATOM 815 C C . ILE A 1 98 ? -10.191 -3.105 0.260 1.00 92.88 98 ILE A C 1
ATOM 817 O O . ILE A 1 98 ? -10.601 -3.437 1.372 1.00 92.88 98 ILE A O 1
ATOM 821 N N . LEU A 1 99 ? -10.457 -1.912 -0.285 1.00 92.19 99 LEU A N 1
ATOM 822 C CA . LEU A 1 99 ? -11.309 -0.885 0.327 1.00 92.19 99 LEU A CA 1
ATOM 823 C C . LEU A 1 99 ? -12.817 -1.110 0.105 1.00 92.19 99 LEU A C 1
ATOM 825 O O . LEU A 1 99 ? -13.614 -0.363 0.678 1.00 92.19 99 LEU A O 1
ATOM 829 N N . SER A 1 100 ? -13.193 -2.072 -0.744 1.00 86.56 100 SER A N 1
ATOM 830 C CA . SER A 1 100 ? -14.585 -2.428 -1.060 1.00 86.56 100 SER A CA 1
ATOM 831 C C . SER A 1 100 ? -15.119 -3.487 -0.100 1.00 86.56 100 SER A C 1
ATOM 833 O O . SER A 1 100 ? -16.308 -3.372 0.271 1.00 86.56 100 SER A O 1
#

pLDDT: mean 94.45, std 4.63, range [62.25, 97.62]

Radius of gyration: 13.07 Å; Cα contacts (8 Å, |Δi|>4): 125; chains: 1; bounding box: 32×25×35 Å

Mean predicted aligned error: 2.81 Å

Foldseek 3Di:
DPFWDKAKDKDADPRLVLQLVLLLVLVVLQLVQQKKKFPEPDPPDDDCDPNTIDGDDPPCSCVSVVDRMIITMDIGGPVCVVVVVVVNVVVVVSVVVSSD